Protein AF-A0A7C1CMC9-F1 (afdb_monomer_lite)

Radius of gyration: 15.53 Å; chains: 1; bounding box: 32×18×40 Å

Foldseek 3Di:
DCLVVQLVVLVVCVVVVQFDAPCSSVLSVVLVVLVVVLVVPQVVLVVCCVVPVCSVVVNVVSQQVSQQVSCVSRVGPPPPRDPDDVVVVVVVVVVVVD

pLDDT: mean 91.39, std 8.19, range [51.25, 98.31]

Sequence (98 aa):
MFVPEFSKIINQGIKEKSFDTLFPEEAARLILGLAVDLSESVPALILELDQNPENIGKIERAMKSYESAVERILGAKKDTVNIVNREIIKNFLEKIEN

Structure (mmCIF, N/CA/C/O backbone):
data_AF-A0A7C1CMC9-F1
#
_entry.id   AF-A0A7C1CMC9-F1
#
loop_
_atom_site.group_PDB
_atom_site.id
_atom_site.type_symbol
_atom_site.label_atom_id
_atom_site.label_alt_id
_atom_site.label_comp_id
_atom_site.label_asym_id
_atom_site.label_entity_id
_atom_site.label_seq_id
_atom_site.pdbx_PDB_ins_code
_atom_site.Cartn_x
_atom_site.Cartn_y
_atom_site.Cartn_z
_atom_site.occupancy
_atom_site.B_iso_or_equiv
_atom_site.auth_seq_id
_atom_site.auth_comp_id
_atom_site.auth_asym_id
_atom_site.auth_atom_id
_atom_site.pdbx_PDB_model_num
ATOM 1 N N . MET A 1 1 ? 10.906 1.415 12.053 1.00 68.94 1 MET A N 1
ATOM 2 C CA . MET A 1 1 ? 10.807 2.797 12.571 1.00 68.94 1 MET A CA 1
ATOM 3 C C . MET A 1 1 ? 9.407 3.383 12.393 1.00 68.94 1 MET A C 1
ATOM 5 O O . MET A 1 1 ? 8.927 3.937 13.358 1.00 68.94 1 MET A O 1
ATOM 9 N N . PHE A 1 2 ? 8.727 3.197 11.250 1.00 89.44 2 PHE A N 1
ATOM 10 C CA . PHE A 1 2 ? 7.441 3.862 10.940 1.00 89.44 2 PHE A CA 1
ATOM 11 C C . PHE A 1 2 ? 6.149 3.181 11.438 1.00 89.44 2 PHE A C 1
ATOM 13 O O . PHE A 1 2 ? 5.053 3.691 11.215 1.00 89.44 2 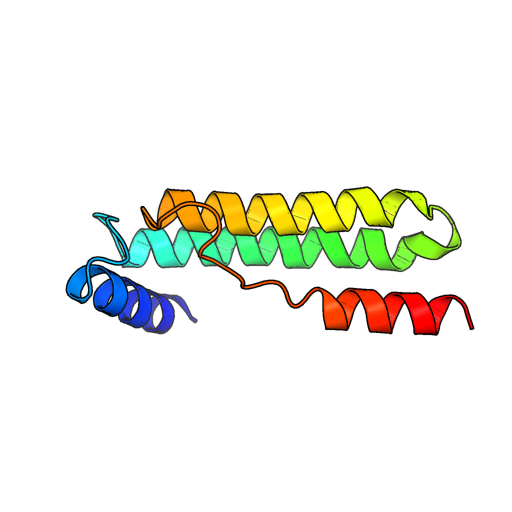PHE A O 1
ATOM 20 N N . VAL A 1 3 ? 6.244 2.007 12.070 1.00 94.56 3 VAL A N 1
ATOM 21 C CA . VAL A 1 3 ? 5.062 1.242 12.520 1.00 94.56 3 VAL A CA 1
ATOM 22 C C . VAL A 1 3 ? 4.167 2.054 13.473 1.00 94.56 3 VAL A C 1
ATOM 24 O O . VAL A 1 3 ? 2.955 2.060 13.253 1.00 94.56 3 VAL A O 1
ATOM 27 N N . PRO A 1 4 ? 4.696 2.768 14.490 1.00 95.12 4 PRO A N 1
ATOM 28 C CA . PRO A 1 4 ? 3.857 3.541 15.406 1.00 95.12 4 PRO A CA 1
ATOM 29 C C . PRO A 1 4 ? 3.065 4.658 14.713 1.00 95.12 4 PRO A C 1
ATOM 31 O O . PRO A 1 4 ? 1.905 4.896 15.045 1.00 95.12 4 PRO A O 1
ATOM 34 N N . GLU A 1 5 ? 3.663 5.343 13.741 1.00 95.50 5 GLU A N 1
ATOM 35 C CA . GLU A 1 5 ? 3.045 6.437 12.991 1.00 95.50 5 GLU A CA 1
ATOM 36 C C . GLU A 1 5 ? 1.927 5.920 12.086 1.00 95.50 5 GLU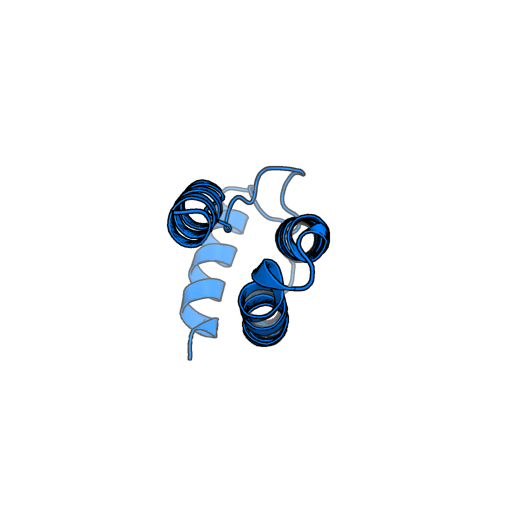 A C 1
ATOM 38 O O . GLU A 1 5 ? 0.822 6.462 12.095 1.00 95.50 5 GLU A O 1
ATOM 43 N N . PHE A 1 6 ? 2.178 4.825 11.367 1.00 95.19 6 PHE A N 1
ATOM 44 C CA . PHE A 1 6 ? 1.160 4.186 10.537 1.00 95.19 6 PHE A CA 1
ATOM 45 C C . PHE A 1 6 ? 0.022 3.627 11.390 1.00 95.19 6 PHE A C 1
ATOM 47 O O . PHE A 1 6 ? -1.142 3.837 11.064 1.00 95.19 6 PHE A O 1
ATOM 54 N N . SER A 1 7 ? 0.329 3.007 12.531 1.00 97.38 7 SER A N 1
ATOM 55 C CA . SER A 1 7 ? -0.693 2.531 13.467 1.00 97.38 7 SER A CA 1
ATOM 56 C C . SER A 1 7 ? -1.603 3.671 13.947 1.00 97.38 7 SER A C 1
ATOM 58 O O . SER A 1 7 ? -2.818 3.490 14.025 1.00 97.38 7 SER A O 1
ATOM 60 N N . LYS A 1 8 ? -1.073 4.880 14.194 1.00 97.62 8 LYS A N 1
ATOM 61 C CA . LYS A 1 8 ? -1.898 6.058 14.537 1.00 97.62 8 LYS A CA 1
ATOM 62 C C . LYS A 1 8 ? -2.867 6.436 13.413 1.00 97.62 8 LYS A C 1
ATOM 64 O O . LYS A 1 8 ? -4.036 6.685 13.699 1.00 97.62 8 LYS A O 1
ATOM 69 N N . ILE A 1 9 ? -2.406 6.442 12.161 1.00 96.06 9 ILE A N 1
ATOM 70 C CA . ILE A 1 9 ? -3.239 6.740 10.981 1.00 96.06 9 ILE A CA 1
ATOM 71 C C . ILE A 1 9 ? -4.328 5.675 10.807 1.00 96.06 9 ILE A C 1
ATOM 73 O O . ILE A 1 9 ? -5.493 5.997 10.583 1.00 96.06 9 ILE A O 1
ATOM 77 N N . ILE A 1 10 ? -3.977 4.400 10.973 1.00 97.44 10 ILE A N 1
ATOM 78 C CA . ILE A 1 10 ? -4.931 3.291 10.872 1.00 97.44 10 ILE A CA 1
ATOM 79 C C . ILE A 1 10 ? -5.994 3.402 11.971 1.00 97.44 10 ILE A C 1
ATOM 81 O O . ILE A 1 10 ? -7.187 3.317 11.691 1.00 97.44 10 ILE A O 1
ATOM 85 N N . ASN A 1 11 ? -5.584 3.686 13.210 1.00 98.31 11 ASN A N 1
ATOM 86 C CA . ASN A 1 11 ? -6.509 3.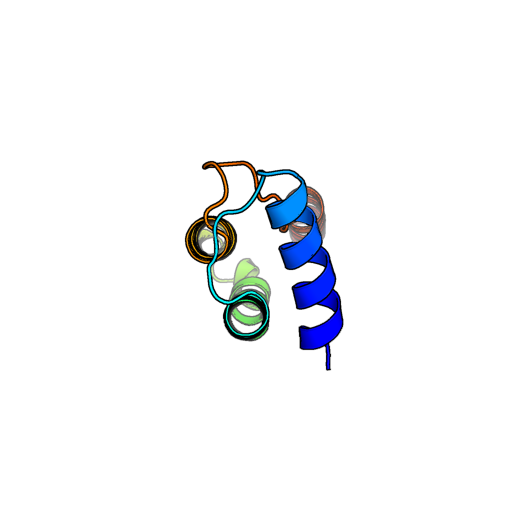928 14.318 1.00 98.31 11 ASN A CA 1
ATOM 87 C C . ASN A 1 11 ? -7.440 5.123 14.065 1.00 98.31 11 ASN A C 1
ATOM 89 O O . ASN A 1 11 ? -8.600 5.091 14.474 1.00 98.31 11 ASN A O 1
ATOM 93 N N . GLN A 1 12 ? -6.957 6.179 13.407 1.00 98.12 12 GLN A N 1
ATOM 94 C CA . GLN A 1 12 ? -7.810 7.287 12.983 1.00 98.12 12 GLN A CA 1
ATOM 95 C C . GLN A 1 12 ? -8.861 6.813 11.972 1.00 98.12 12 GLN A C 1
ATOM 97 O O . GLN A 1 12 ? -10.048 7.042 12.193 1.00 98.12 12 GLN A O 1
ATOM 102 N N . GLY A 1 13 ? -8.460 6.098 10.919 1.00 97.06 13 GLY A N 1
ATOM 103 C CA . GLY A 1 13 ? -9.409 5.605 9.920 1.00 97.06 13 GLY A CA 1
ATOM 104 C C . GLY A 1 13 ? -10.440 4.621 10.487 1.00 97.06 13 GLY A C 1
ATOM 105 O O . GLY A 1 13 ? -11.587 4.637 10.050 1.00 97.06 13 GLY A O 1
ATOM 106 N N . ILE A 1 14 ? -10.094 3.839 11.518 1.00 98.25 14 ILE A N 1
ATOM 107 C CA . ILE A 1 14 ? -11.061 3.014 12.268 1.00 98.25 14 ILE A CA 1
ATOM 108 C C . ILE A 1 14 ? -12.097 3.896 12.980 1.00 98.25 14 ILE A C 1
ATOM 110 O O . ILE A 1 14 ? -13.299 3.658 12.868 1.00 98.25 14 ILE A O 1
ATOM 114 N N . LYS A 1 15 ? -11.660 4.954 13.681 1.00 98.25 15 LYS A N 1
ATOM 115 C CA . LYS A 1 15 ? -12.575 5.903 14.350 1.00 98.25 15 LYS A CA 1
ATOM 116 C C . LYS A 1 15 ? -13.515 6.594 13.361 1.00 98.25 15 LYS A C 1
ATOM 118 O O . LYS A 1 15 ? -14.671 6.847 13.691 1.00 98.25 15 LYS A O 1
ATOM 123 N N . GLU A 1 16 ? -13.024 6.874 12.160 1.00 97.75 16 GLU A N 1
ATOM 124 C CA . GLU A 1 16 ? -13.783 7.486 11.065 1.00 97.75 16 GLU A CA 1
ATOM 125 C C . GLU A 1 16 ? -14.656 6.484 10.290 1.00 97.75 16 GLU A C 1
ATOM 127 O O . GLU A 1 16 ? -15.434 6.897 9.433 1.00 97.75 16 GLU A O 1
ATOM 132 N N . LYS A 1 17 ? -14.584 5.183 10.617 1.00 97.25 17 LYS A N 1
ATOM 133 C CA . LYS A 1 17 ? -15.264 4.080 9.908 1.00 97.25 17 LYS A CA 1
ATOM 134 C C . LYS A 1 17 ? -14.831 3.923 8.445 1.00 97.25 17 LYS A C 1
ATOM 136 O O . LYS A 1 17 ? -15.574 3.386 7.626 1.00 97.25 17 LYS A O 1
ATOM 141 N N . SER A 1 18 ? -13.628 4.387 8.128 1.00 96.88 18 SER A N 1
ATOM 142 C CA . SER A 1 18 ? -12.982 4.218 6.826 1.00 96.88 18 SER A CA 1
ATOM 143 C C . SER A 1 18 ? -12.260 2.871 6.717 1.00 96.88 18 SER A C 1
ATOM 145 O O . SER A 1 18 ? -12.120 2.353 5.610 1.00 96.88 18 SER A O 1
ATOM 147 N N . PHE A 1 19 ? -11.818 2.311 7.851 1.00 97.69 19 PHE A N 1
ATOM 148 C CA . PHE A 1 19 ? -11.072 1.050 7.975 1.00 97.69 19 PHE A CA 1
ATOM 149 C C . PHE A 1 19 ? -11.733 0.116 9.001 1.00 97.69 19 PHE A C 1
ATOM 151 O O . PHE A 1 19 ? -12.408 0.590 9.915 1.00 97.69 19 PHE A O 1
ATOM 158 N N . ASP A 1 20 ? -11.492 -1.192 8.879 1.00 97.94 20 ASP A N 1
ATOM 159 C CA . ASP A 1 20 ? -12.120 -2.252 9.693 1.00 97.94 20 ASP A CA 1
ATOM 160 C C . ASP A 1 20 ? -11.120 -3.345 10.132 1.00 97.94 20 ASP A C 1
ATOM 162 O O . ASP A 1 20 ? -11.445 -4.520 10.286 1.00 97.94 20 ASP A O 1
ATOM 166 N N . THR A 1 21 ? -9.845 -2.985 10.301 1.00 96.81 21 THR A N 1
ATOM 167 C CA . THR A 1 21 ? -8.824 -3.935 10.766 1.00 96.81 21 THR A CA 1
ATOM 168 C C . THR A 1 21 ? -8.818 -4.075 12.290 1.00 96.81 21 THR A C 1
ATOM 170 O O . THR A 1 21 ? -8.851 -3.085 13.021 1.00 96.81 21 THR A O 1
ATOM 173 N N . LEU A 1 22 ? -8.729 -5.314 12.783 1.00 96.75 22 LEU A N 1
ATOM 174 C CA . LEU A 1 22 ? -8.712 -5.627 14.221 1.00 96.75 22 LEU A CA 1
ATOM 175 C C . LEU A 1 22 ? -7.344 -5.395 14.880 1.00 96.75 22 LEU A C 1
ATOM 177 O O . LEU A 1 22 ? -7.258 -5.302 16.103 1.00 96.75 22 LEU A O 1
ATOM 181 N N . PHE A 1 23 ? -6.278 -5.312 14.080 1.00 97.44 23 PHE A N 1
ATOM 182 C CA . PHE A 1 23 ? -4.893 -5.308 14.554 1.00 97.44 23 PHE A CA 1
ATOM 183 C C . PHE A 1 23 ? -4.093 -4.170 13.893 1.00 97.44 23 PHE A C 1
ATOM 185 O O . PHE A 1 23 ? -3.328 -4.416 12.960 1.00 97.44 23 PHE A O 1
ATOM 192 N N . PRO A 1 24 ? -4.269 -2.902 14.319 1.00 97.31 24 PRO A N 1
ATOM 193 C CA . PRO A 1 24 ? -3.686 -1.743 13.631 1.00 97.31 24 PRO A CA 1
ATOM 194 C C . PRO A 1 24 ? -2.155 -1.749 13.546 1.00 97.31 24 PRO A C 1
ATOM 196 O O . PRO A 1 24 ? -1.581 -1.279 12.564 1.00 97.31 24 PRO A O 1
ATOM 199 N N . GLU A 1 25 ? -1.475 -2.276 14.564 1.00 97.69 25 GLU A N 1
ATOM 200 C CA . GLU A 1 25 ? -0.013 -2.308 14.602 1.00 97.69 25 GLU A CA 1
ATOM 201 C C . GLU A 1 25 ? 0.558 -3.399 13.683 1.00 97.69 25 GLU A C 1
ATOM 203 O O . GLU A 1 25 ? 1.502 -3.157 12.928 1.00 97.69 25 GLU A O 1
ATOM 208 N N . GLU A 1 26 ? -0.048 -4.586 13.688 1.00 97.94 26 GLU A N 1
ATOM 209 C CA . GLU A 1 26 ? 0.249 -5.675 12.757 1.00 97.94 26 GLU A CA 1
ATOM 210 C C . GLU A 1 26 ? -0.063 -5.265 11.318 1.00 97.94 26 GLU A C 1
ATOM 212 O O . GLU A 1 26 ? 0.752 -5.502 10.430 1.00 97.94 26 GLU A O 1
ATOM 217 N N . ALA A 1 27 ? -1.194 -4.594 11.089 1.00 98.00 27 ALA A N 1
ATOM 218 C CA . ALA A 1 27 ? -1.553 -4.046 9.788 1.00 98.00 27 ALA A CA 1
ATOM 219 C C . ALA A 1 27 ? -0.470 -3.079 9.284 1.00 98.00 27 ALA A C 1
ATOM 221 O O . ALA A 1 27 ? 0.008 -3.227 8.160 1.00 98.00 27 ALA A O 1
ATOM 222 N N . ALA A 1 28 ? -0.008 -2.151 10.130 1.00 97.62 28 ALA A N 1
ATOM 223 C CA . ALA A 1 28 ? 1.093 -1.249 9.795 1.00 97.62 28 ALA A CA 1
ATOM 224 C C . ALA A 1 28 ? 2.390 -2.006 9.456 1.00 97.62 28 ALA A C 1
ATOM 226 O O . ALA A 1 28 ? 3.047 -1.680 8.467 1.00 97.62 28 ALA A O 1
ATOM 227 N N . ARG A 1 29 ? 2.754 -3.034 10.238 1.00 97.50 29 ARG A N 1
ATOM 228 C CA . ARG A 1 29 ? 3.922 -3.888 9.955 1.00 97.50 29 ARG A CA 1
ATOM 229 C C . ARG A 1 29 ? 3.817 -4.578 8.597 1.00 97.50 29 ARG A C 1
ATOM 231 O O . ARG A 1 29 ? 4.779 -4.547 7.836 1.00 97.50 29 ARG A O 1
ATOM 238 N N . LEU A 1 30 ? 2.670 -5.184 8.298 1.00 97.56 30 LEU A N 1
ATOM 239 C CA . LEU A 1 30 ? 2.437 -5.903 7.045 1.00 97.56 30 LEU A CA 1
ATOM 240 C C . LEU A 1 30 ? 2.506 -4.962 5.841 1.00 97.56 30 LEU A C 1
ATOM 242 O O . LEU A 1 30 ? 3.204 -5.260 4.877 1.00 97.56 30 LEU A O 1
ATOM 246 N N . ILE A 1 31 ? 1.845 -3.804 5.920 1.00 96.44 31 ILE A N 1
ATOM 247 C CA . ILE A 1 31 ? 1.863 -2.786 4.860 1.00 96.44 31 ILE A CA 1
ATOM 248 C C . ILE A 1 31 ? 3.295 -2.319 4.586 1.00 96.44 31 ILE A C 1
ATOM 250 O O . ILE A 1 31 ? 3.718 -2.284 3.434 1.00 96.44 31 ILE A O 1
ATOM 254 N N . LEU A 1 32 ? 4.067 -2.013 5.634 1.00 95.31 32 LEU A N 1
ATOM 255 C CA . LEU A 1 32 ? 5.464 -1.603 5.481 1.00 95.31 32 LEU A CA 1
ATOM 256 C C . LEU A 1 32 ? 6.341 -2.728 4.916 1.00 95.31 32 LEU A C 1
ATOM 258 O O . LEU A 1 32 ? 7.228 -2.447 4.120 1.00 95.31 32 LEU A O 1
ATOM 262 N N . GLY A 1 33 ? 6.085 -3.987 5.278 1.00 96.12 33 GLY A N 1
ATOM 263 C CA . GLY A 1 33 ? 6.774 -5.138 4.689 1.00 96.12 33 GLY A CA 1
ATOM 264 C C . GLY A 1 33 ? 6.528 -5.256 3.183 1.00 96.12 33 GLY A C 1
ATOM 265 O O . GLY A 1 33 ? 7.475 -5.399 2.416 1.00 96.12 33 GLY A O 1
ATOM 266 N N . LEU A 1 34 ? 5.275 -5.104 2.746 1.00 95.69 34 LEU A N 1
ATOM 267 C CA . LEU A 1 34 ? 4.934 -5.068 1.319 1.00 95.69 34 LEU A CA 1
ATOM 268 C C . LEU A 1 34 ? 5.561 -3.860 0.604 1.00 95.69 34 LEU A C 1
ATOM 270 O O . LEU A 1 34 ? 5.949 -3.960 -0.555 1.00 95.69 34 LEU A O 1
ATOM 274 N N . ALA A 1 35 ? 5.680 -2.720 1.289 1.00 93.88 35 ALA A N 1
ATOM 275 C CA . ALA A 1 35 ? 6.334 -1.539 0.735 1.00 93.88 35 ALA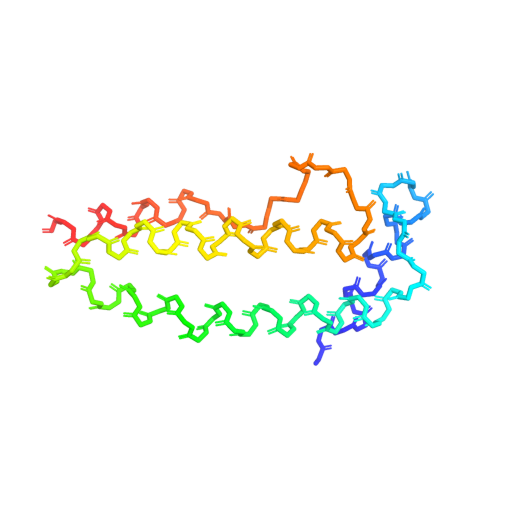 A CA 1
ATOM 276 C C . ALA A 1 35 ? 7.839 -1.770 0.507 1.00 93.88 35 ALA A C 1
ATOM 278 O O . ALA A 1 35 ? 8.383 -1.283 -0.483 1.00 93.88 35 ALA A O 1
ATOM 279 N N . VAL A 1 36 ? 8.501 -2.527 1.391 1.00 94.62 36 VAL A N 1
ATOM 280 C CA . VAL A 1 36 ? 9.907 -2.931 1.219 1.00 94.62 36 VAL A CA 1
ATOM 281 C C . VAL A 1 36 ? 10.060 -3.842 0.003 1.00 94.62 36 VAL A C 1
ATOM 283 O O . VAL A 1 36 ? 10.882 -3.544 -0.858 1.00 94.62 36 VAL A O 1
ATOM 286 N N . ASP A 1 37 ? 9.219 -4.870 -0.131 1.00 93.81 37 ASP A N 1
ATOM 287 C CA . ASP A 1 37 ? 9.223 -5.771 -1.298 1.00 93.81 37 ASP A CA 1
ATOM 288 C C . ASP A 1 37 ? 9.042 -5.005 -2.623 1.00 93.81 37 ASP A C 1
ATOM 290 O O . ASP A 1 37 ? 9.774 -5.198 -3.599 1.00 93.81 37 ASP A O 1
ATOM 294 N N . LEU A 1 38 ? 8.123 -4.037 -2.637 1.00 92.81 38 LEU A N 1
ATOM 295 C CA . LEU A 1 38 ? 7.922 -3.149 -3.778 1.00 92.81 38 LEU A CA 1
ATOM 296 C C . LEU A 1 38 ? 9.160 -2.280 -4.055 1.00 92.81 38 LEU A C 1
ATOM 298 O O . LEU A 1 38 ? 9.531 -2.083 -5.211 1.00 92.81 38 LEU A O 1
ATOM 302 N N . SER A 1 39 ? 9.810 -1.770 -3.004 1.00 90.75 39 SER A N 1
ATOM 303 C CA . SER A 1 39 ? 11.010 -0.934 -3.120 1.00 90.75 39 SER A CA 1
ATOM 304 C C . SER A 1 39 ? 12.243 -1.689 -3.617 1.00 90.75 39 SER A C 1
ATOM 306 O O . SER A 1 39 ? 13.141 -1.063 -4.167 1.00 90.75 39 SER A O 1
ATOM 308 N N . GLU A 1 40 ? 12.284 -3.011 -3.460 1.00 92.50 40 GLU A N 1
ATOM 309 C CA . GLU A 1 40 ? 13.367 -3.857 -3.969 1.00 92.50 40 GLU A CA 1
ATOM 310 C C . GLU A 1 40 ? 13.093 -4.313 -5.409 1.00 92.50 40 GLU A C 1
ATOM 312 O O . GLU A 1 40 ? 13.984 -4.281 -6.258 1.00 92.50 40 GLU A O 1
ATOM 317 N N . SER A 1 41 ? 11.849 -4.693 -5.711 1.00 91.75 41 SER A N 1
ATOM 318 C CA . SER A 1 41 ? 11.475 -5.264 -7.011 1.00 91.75 41 SER A CA 1
ATOM 319 C C . SER A 1 41 ? 11.296 -4.225 -8.123 1.00 91.75 41 SER A C 1
ATOM 321 O O . SER A 1 41 ? 11.694 -4.462 -9.265 1.00 91.75 41 SER A O 1
ATOM 323 N N . VAL A 1 42 ? 10.715 -3.059 -7.824 1.00 91.56 42 VAL A N 1
ATOM 324 C CA . VAL A 1 42 ? 10.392 -2.045 -8.842 1.00 91.56 42 VAL A CA 1
ATOM 325 C C . VAL A 1 42 ? 11.632 -1.372 -9.441 1.00 91.56 42 VAL A C 1
ATOM 327 O O . VAL A 1 42 ? 11.668 -1.239 -10.665 1.00 91.56 42 VAL A O 1
ATOM 330 N N . PRO A 1 43 ? 12.657 -0.957 -8.669 1.00 91.06 43 PRO A N 1
ATOM 331 C CA . PRO A 1 43 ? 13.829 -0.307 -9.252 1.00 91.06 43 PRO A CA 1
ATOM 332 C C . PRO A 1 43 ? 14.568 -1.182 -10.264 1.00 91.06 43 PRO A C 1
ATOM 334 O O . PRO A 1 43 ? 15.010 -0.667 -11.285 1.00 91.06 43 PRO A O 1
ATOM 337 N N . ALA A 1 44 ? 14.652 -2.496 -10.026 1.00 92.19 44 ALA A N 1
ATOM 338 C CA . ALA A 1 44 ? 15.257 -3.427 -10.977 1.00 92.19 44 ALA A CA 1
ATOM 339 C C . ALA A 1 44 ? 14.514 -3.416 -12.323 1.00 92.19 44 ALA A C 1
ATOM 341 O O . ALA A 1 44 ? 15.132 -3.262 -13.372 1.00 92.19 44 ALA A O 1
ATOM 342 N N . LEU A 1 45 ? 13.178 -3.469 -12.286 1.00 92.56 45 LEU A N 1
ATOM 343 C CA . LEU A 1 45 ? 12.349 -3.387 -13.490 1.00 92.56 45 LEU A CA 1
ATOM 344 C C . LEU A 1 45 ? 12.526 -2.059 -14.230 1.00 92.56 45 LEU A C 1
ATOM 346 O O . LEU A 1 45 ? 12.515 -2.055 -15.457 1.00 92.56 45 LEU A O 1
ATOM 350 N N . ILE A 1 46 ? 12.687 -0.956 -13.488 1.00 89.44 46 ILE A N 1
ATOM 351 C CA . ILE A 1 46 ? 12.914 0.381 -14.046 1.00 89.44 46 ILE A CA 1
ATOM 352 C C . ILE A 1 46 ? 14.264 0.458 -14.768 1.00 89.44 46 ILE A C 1
ATOM 354 O O . ILE A 1 46 ? 14.326 0.966 -15.882 1.00 89.44 46 ILE A O 1
ATOM 358 N N . LEU A 1 47 ? 15.338 -0.048 -14.157 1.00 90.06 47 LEU A N 1
ATOM 359 C CA . LEU A 1 47 ? 16.684 -0.022 -14.748 1.00 90.06 47 LEU A CA 1
ATOM 360 C C . LEU A 1 47 ? 16.789 -0.851 -16.036 1.00 90.06 47 LEU A C 1
ATOM 362 O O . LEU A 1 47 ? 17.674 -0.615 -16.852 1.00 90.06 47 LEU A O 1
ATOM 366 N N . GLU A 1 48 ? 15.893 -1.817 -16.218 1.00 91.75 48 GLU A N 1
ATOM 367 C CA . GLU A 1 48 ? 15.834 -2.681 -17.395 1.00 91.75 48 GLU A CA 1
ATOM 368 C C . GLU A 1 48 ? 14.874 -2.175 -18.486 1.00 91.75 48 GLU A C 1
ATOM 370 O O . GLU A 1 48 ? 14.726 -2.852 -19.502 1.00 91.75 48 GLU A O 1
ATOM 375 N N . LEU A 1 49 ? 14.212 -1.024 -18.306 1.00 88.75 49 LEU A N 1
ATOM 376 C CA . LEU A 1 49 ? 13.176 -0.539 -19.233 1.00 88.75 49 LEU A CA 1
ATOM 377 C C . LEU A 1 49 ? 13.685 -0.306 -20.657 1.00 88.75 49 LEU A C 1
ATOM 379 O O . LEU A 1 49 ? 12.971 -0.634 -21.601 1.00 88.75 49 LEU A O 1
ATOM 383 N N . ASP A 1 50 ? 14.915 0.189 -20.816 1.00 86.69 50 ASP A N 1
ATOM 384 C CA . ASP A 1 50 ? 15.512 0.437 -22.137 1.00 86.69 50 ASP A CA 1
ATOM 385 C C . ASP A 1 50 ? 15.630 -0.849 -22.964 1.00 86.69 50 ASP A C 1
ATOM 387 O O . ASP A 1 50 ? 15.493 -0.840 -24.187 1.00 86.69 50 ASP A O 1
ATOM 391 N N . GLN A 1 51 ? 15.901 -1.969 -22.289 1.00 92.38 51 GLN A N 1
ATOM 392 C CA . GLN A 1 51 ? 16.100 -3.275 -22.917 1.00 92.38 51 GLN A CA 1
ATOM 393 C C . GLN A 1 51 ? 14.806 -4.092 -22.963 1.00 92.38 51 GLN A C 1
ATOM 395 O O . GLN A 1 51 ? 14.644 -4.918 -23.858 1.00 92.38 51 GLN A O 1
ATOM 400 N N . ASN A 1 52 ? 13.894 -3.856 -22.017 1.00 92.62 52 ASN A N 1
ATOM 401 C CA . ASN A 1 52 ? 12.654 -4.603 -21.829 1.00 92.62 52 ASN A CA 1
ATOM 402 C C . ASN A 1 52 ? 11.475 -3.640 -21.565 1.00 92.62 52 ASN A C 1
ATOM 404 O O . ASN A 1 52 ? 11.008 -3.531 -20.422 1.00 92.62 52 ASN A O 1
ATOM 408 N N . PRO A 1 53 ? 10.961 -2.929 -22.589 1.00 88.56 53 PRO A N 1
ATOM 409 C CA . PRO A 1 53 ? 9.889 -1.943 -22.419 1.00 88.56 53 PRO A CA 1
ATOM 410 C C . PRO A 1 53 ? 8.608 -2.518 -21.798 1.00 88.56 53 PRO A C 1
ATOM 412 O O . PRO A 1 53 ? 7.856 -1.814 -21.124 1.00 88.56 53 PRO A O 1
ATOM 415 N N . GLU A 1 54 ? 8.352 -3.819 -21.954 1.00 90.50 54 GLU A N 1
ATOM 416 C CA . GLU A 1 54 ? 7.216 -4.511 -21.345 1.00 90.50 54 GLU A CA 1
ATOM 417 C C . GLU A 1 54 ? 7.265 -4.550 -19.806 1.00 90.50 54 GLU A C 1
ATOM 419 O O . GLU A 1 54 ? 6.244 -4.818 -19.159 1.00 90.50 54 GLU A O 1
ATOM 424 N N . ASN A 1 55 ? 8.417 -4.240 -19.196 1.00 92.88 55 ASN A N 1
ATOM 425 C CA . ASN A 1 55 ? 8.551 -4.091 -17.748 1.00 92.88 55 ASN A CA 1
ATOM 426 C C . ASN A 1 55 ? 7.629 -3.001 -17.185 1.00 92.88 55 ASN A C 1
ATOM 428 O O . ASN A 1 55 ? 7.226 -3.107 -16.024 1.00 92.88 55 ASN A O 1
ATOM 432 N N . ILE A 1 56 ? 7.186 -2.035 -17.999 1.00 89.38 56 ILE A N 1
ATOM 433 C CA . ILE A 1 56 ? 6.185 -1.041 -17.591 1.00 89.38 56 ILE A CA 1
ATOM 434 C C . ILE A 1 56 ? 4.900 -1.697 -17.065 1.00 89.38 56 ILE A C 1
ATOM 436 O O . ILE A 1 56 ? 4.397 -1.332 -16.001 1.00 89.38 56 ILE A O 1
ATOM 440 N N . GLY A 1 57 ? 4.416 -2.751 -17.732 1.00 91.06 57 GLY A N 1
ATOM 441 C CA . GLY A 1 57 ? 3.222 -3.479 -17.307 1.00 91.06 57 GLY A CA 1
ATOM 442 C C . GLY A 1 57 ? 3.436 -4.237 -15.995 1.00 91.06 57 GLY A C 1
ATOM 443 O O . GLY A 1 57 ? 2.517 -4.354 -15.180 1.00 91.06 57 GLY A O 1
ATOM 444 N N . LYS A 1 58 ? 4.663 -4.717 -15.748 1.00 93.88 58 LYS A N 1
ATOM 445 C CA . LYS A 1 58 ? 5.036 -5.372 -14.485 1.00 93.88 58 LYS A CA 1
ATOM 446 C C . LYS A 1 58 ? 5.065 -4.364 -13.336 1.00 93.88 58 LYS A C 1
ATOM 448 O O . LYS A 1 58 ? 4.510 -4.657 -12.278 1.00 93.88 58 LYS A O 1
ATOM 453 N N . ILE A 1 59 ? 5.625 -3.174 -13.566 1.00 92.00 59 ILE A N 1
ATOM 454 C CA . ILE A 1 59 ? 5.645 -2.070 -12.597 1.00 92.00 59 ILE A CA 1
ATOM 455 C C . ILE A 1 59 ? 4.211 -1.661 -12.247 1.00 92.00 59 ILE A C 1
ATOM 457 O O . ILE A 1 59 ? 3.843 -1.652 -11.073 1.00 92.00 59 ILE A O 1
ATOM 461 N N . GLU A 1 60 ? 3.357 -1.407 -13.243 1.00 91.00 60 GLU A N 1
ATOM 462 C CA . GLU A 1 60 ? 1.952 -1.061 -12.998 1.00 91.00 60 GLU A CA 1
ATOM 463 C C . GLU A 1 60 ? 1.210 -2.134 -12.196 1.00 91.00 60 GLU A C 1
ATOM 465 O O . GLU A 1 60 ? 0.421 -1.821 -11.297 1.00 91.00 60 GLU A O 1
ATOM 470 N N . ARG A 1 61 ? 1.445 -3.409 -12.524 1.00 93.50 61 ARG A N 1
ATOM 471 C CA . ARG A 1 61 ? 0.834 -4.537 -11.821 1.00 93.50 61 ARG A CA 1
ATOM 472 C C . ARG A 1 61 ? 1.303 -4.604 -10.372 1.00 93.50 61 ARG A C 1
ATOM 474 O O . ARG A 1 61 ? 0.458 -4.796 -9.501 1.00 93.50 61 ARG A O 1
ATOM 481 N N . ALA A 1 62 ? 2.598 -4.429 -10.114 1.00 93.75 62 ALA A N 1
ATOM 482 C CA . ALA A 1 62 ? 3.157 -4.421 -8.766 1.00 93.75 62 ALA A CA 1
ATOM 483 C C . ALA A 1 62 ? 2.509 -3.314 -7.917 1.00 93.75 62 ALA A C 1
ATOM 485 O O . ALA A 1 62 ? 1.943 -3.598 -6.861 1.00 93.75 62 ALA A O 1
ATOM 486 N N . MET A 1 63 ? 2.447 -2.090 -8.448 1.00 91.94 63 MET A N 1
ATOM 487 C CA . MET A 1 63 ? 1.821 -0.936 -7.794 1.00 91.94 63 MET A CA 1
ATOM 488 C C . MET A 1 63 ? 0.335 -1.163 -7.476 1.00 91.94 63 MET A C 1
ATOM 490 O O . MET A 1 63 ? -0.096 -0.979 -6.338 1.00 91.94 63 MET A O 1
ATOM 494 N N . LYS A 1 64 ? -0.449 -1.633 -8.458 1.00 92.88 64 LYS A N 1
ATOM 495 C CA . LYS A 1 64 ? -1.874 -1.962 -8.260 1.00 92.88 64 LYS A CA 1
ATOM 496 C C . LYS A 1 64 ? -2.062 -3.094 -7.249 1.00 92.88 64 LYS A C 1
ATOM 498 O O . LYS A 1 64 ? -3.005 -3.065 -6.461 1.00 92.88 64 LYS A O 1
ATOM 503 N N . SER A 1 65 ? -1.188 -4.101 -7.271 1.00 94.75 65 SER A N 1
ATOM 504 C CA . SER A 1 65 ? -1.262 -5.221 -6.330 1.00 94.75 65 SER A CA 1
ATOM 505 C C . SER A 1 65 ? -0.955 -4.789 -4.899 1.00 94.75 65 SER A C 1
ATOM 507 O O . SER A 1 65 ? -1.660 -5.218 -3.988 1.00 94.75 65 SER A O 1
ATOM 509 N N . TYR A 1 66 ? 0.011 -3.884 -4.717 1.00 95.69 66 TYR A N 1
ATOM 510 C CA . TYR A 1 66 ? 0.333 -3.291 -3.427 1.00 95.69 66 TYR A CA 1
ATOM 511 C C . TYR A 1 66 ? -0.863 -2.519 -2.860 1.00 95.69 66 TYR A C 1
ATOM 513 O O . TYR A 1 66 ? -1.334 -2.856 -1.777 1.00 95.69 66 TYR A O 1
ATOM 521 N N . GLU A 1 67 ? -1.434 -1.567 -3.606 1.00 95.56 67 GLU A N 1
ATOM 522 C CA . GLU A 1 67 ? -2.609 -0.802 -3.149 1.00 95.56 67 GLU A CA 1
ATOM 523 C C . GLU A 1 67 ? -3.789 -1.723 -2.813 1.00 95.56 67 GLU A C 1
ATOM 525 O O . GLU A 1 67 ? -4.386 -1.621 -1.743 1.00 95.56 67 GLU A O 1
ATOM 530 N N . SER A 1 68 ? -4.063 -2.704 -3.674 1.00 96.50 68 SER A N 1
ATOM 531 C CA . SER A 1 68 ? -5.144 -3.666 -3.456 1.00 96.50 68 SER A CA 1
ATOM 532 C C . SER A 1 68 ? -4.909 -4.581 -2.243 1.00 96.50 68 SER A C 1
ATOM 534 O O . SER A 1 68 ? -5.867 -5.049 -1.622 1.00 96.50 68 SER A O 1
ATOM 536 N N . ALA A 1 69 ? -3.657 -4.883 -1.895 1.00 97.06 69 ALA A N 1
ATOM 537 C CA . ALA A 1 69 ? -3.319 -5.614 -0.677 1.00 97.06 69 ALA A CA 1
ATOM 538 C C . ALA A 1 69 ? -3.492 -4.730 0.564 1.00 97.06 69 ALA A C 1
ATOM 540 O O . ALA A 1 69 ? -4.095 -5.170 1.543 1.00 97.06 69 ALA A O 1
ATOM 541 N N . VAL A 1 70 ? -3.039 -3.475 0.498 1.00 97.31 70 VAL A N 1
ATOM 542 C CA . VAL A 1 70 ? -3.215 -2.488 1.571 1.00 97.31 70 VAL A CA 1
ATOM 543 C C . VAL A 1 70 ? -4.699 -2.299 1.893 1.00 97.31 70 VAL A C 1
ATOM 545 O O . VAL A 1 70 ? -5.071 -2.367 3.061 1.00 97.31 70 VAL A O 1
ATOM 548 N N . GLU A 1 71 ? -5.565 -2.162 0.886 1.00 97.69 71 GLU A N 1
ATOM 549 C CA . GLU A 1 71 ? -7.020 -2.062 1.090 1.00 97.69 71 GLU A CA 1
ATOM 550 C C . GLU A 1 71 ? -7.581 -3.244 1.881 1.00 97.69 71 GLU A C 1
ATOM 552 O O . GLU A 1 71 ? -8.323 -3.053 2.844 1.00 97.69 71 GLU A O 1
ATOM 557 N N . ARG A 1 72 ? -7.188 -4.469 1.514 1.00 97.62 72 ARG A N 1
ATOM 558 C CA . ARG A 1 72 ? -7.637 -5.691 2.196 1.00 97.62 72 ARG A CA 1
ATOM 559 C C . ARG A 1 72 ? -7.127 -5.776 3.631 1.00 97.62 72 ARG A C 1
ATOM 561 O O . ARG A 1 72 ? -7.887 -6.173 4.505 1.00 97.62 72 ARG A O 1
ATOM 568 N N . ILE A 1 73 ? -5.871 -5.399 3.876 1.00 98.00 73 ILE A N 1
ATOM 569 C CA . ILE A 1 73 ? -5.275 -5.394 5.222 1.00 98.00 73 ILE A CA 1
ATOM 570 C C . ILE A 1 73 ? -5.978 -4.375 6.128 1.00 98.00 73 ILE A C 1
ATOM 572 O O . ILE A 1 73 ? -6.200 -4.645 7.310 1.00 98.00 73 ILE A O 1
ATOM 576 N N . LEU A 1 74 ? -6.335 -3.212 5.580 1.00 97.94 74 LEU A N 1
ATOM 577 C CA . LEU A 1 74 ? -7.029 -2.153 6.310 1.00 97.94 74 LEU A CA 1
ATOM 578 C C . LEU A 1 74 ? -8.529 -2.420 6.485 1.00 97.94 74 LEU A C 1
ATOM 580 O O . LEU A 1 74 ? -9.154 -1.781 7.326 1.00 97.94 74 LEU A O 1
ATOM 584 N N . GLY A 1 75 ? -9.126 -3.315 5.694 1.00 97.50 75 GLY A N 1
ATOM 585 C CA . GLY A 1 75 ? -10.584 -3.402 5.578 1.00 97.50 75 GLY A CA 1
ATOM 586 C C . GLY A 1 75 ? -11.184 -2.142 4.941 1.00 97.50 75 GLY A C 1
ATOM 587 O O . GLY A 1 75 ? -12.296 -1.744 5.272 1.00 97.50 75 GLY A O 1
ATOM 588 N N . ALA A 1 76 ? -10.425 -1.471 4.072 1.00 97.44 76 ALA A N 1
ATOM 589 C CA . ALA A 1 76 ? -10.868 -0.269 3.380 1.00 97.44 76 ALA A CA 1
ATOM 590 C C . ALA A 1 76 ? -11.808 -0.614 2.218 1.00 97.44 76 ALA A C 1
ATOM 592 O O . ALA A 1 76 ? -11.789 -1.718 1.663 1.00 97.44 76 ALA A O 1
ATOM 593 N N . LYS A 1 77 ? -12.606 0.366 1.788 1.00 96.00 77 LYS A N 1
ATOM 594 C CA . LYS A 1 77 ? -13.386 0.237 0.555 1.00 96.00 77 LYS A CA 1
ATOM 595 C C . LYS A 1 77 ? -12.438 0.078 -0.641 1.00 96.00 77 LYS A C 1
ATOM 597 O O . LYS A 1 77 ? -11.409 0.742 -0.723 1.00 96.00 77 LYS A O 1
ATOM 602 N N . LYS A 1 78 ? -12.830 -0.769 -1.592 1.00 94.31 78 LYS A N 1
ATOM 603 C CA . LYS A 1 78 ? -12.108 -0.964 -2.852 1.00 94.31 78 LYS A CA 1
ATOM 604 C C . LYS A 1 78 ? -11.872 0.366 -3.581 1.00 94.31 78 LYS A C 1
ATOM 606 O O . LYS A 1 78 ? -12.790 1.187 -3.658 1.00 94.31 78 LYS A O 1
ATOM 611 N N . ASP A 1 79 ? -10.687 0.509 -4.159 1.00 90.56 79 ASP A N 1
ATOM 612 C CA . ASP A 1 79 ? -10.240 1.657 -4.954 1.00 90.56 79 ASP A CA 1
ATOM 613 C C . ASP A 1 79 ? -10.237 2.991 -4.167 1.00 90.56 79 ASP A C 1
ATOM 615 O O . ASP A 1 79 ? -10.476 4.058 -4.735 1.00 90.56 79 ASP A O 1
ATOM 619 N N . THR A 1 80 ? -9.998 2.948 -2.850 1.00 90.50 80 THR A N 1
ATOM 620 C CA . THR A 1 80 ? -9.886 4.151 -1.995 1.00 90.50 80 THR A CA 1
ATOM 621 C C . THR A 1 80 ? -8.471 4.445 -1.521 1.00 90.50 80 THR A C 1
ATOM 623 O O . THR A 1 80 ? -8.183 5.580 -1.135 1.00 90.50 80 THR A O 1
ATOM 626 N N . VAL A 1 81 ? -7.570 3.465 -1.577 1.00 89.56 81 VAL A N 1
ATOM 627 C CA . VAL A 1 81 ? -6.162 3.666 -1.235 1.00 89.56 81 VAL A CA 1
ATOM 628 C C . VAL A 1 81 ? -5.400 4.048 -2.500 1.00 89.56 81 VAL A C 1
ATOM 630 O O . VAL A 1 81 ? -5.260 3.247 -3.418 1.00 89.56 81 VAL A O 1
ATOM 633 N N . ASN A 1 82 ? -4.879 5.275 -2.532 1.00 86.38 82 ASN A N 1
ATOM 634 C CA . ASN A 1 82 ? -4.063 5.794 -3.630 1.00 86.38 82 ASN A CA 1
ATOM 635 C C . ASN A 1 82 ? -2.707 6.256 -3.080 1.00 86.38 82 ASN A C 1
ATOM 637 O O . ASN A 1 82 ? -2.537 7.417 -2.710 1.00 86.38 82 ASN A O 1
ATOM 641 N N . ILE A 1 83 ? -1.772 5.315 -2.944 1.00 84.75 83 ILE A N 1
ATOM 642 C CA . ILE A 1 83 ? -0.436 5.564 -2.374 1.00 84.75 83 ILE A CA 1
ATOM 643 C C . ILE A 1 83 ? 0.566 5.839 -3.494 1.00 84.75 83 ILE A C 1
ATOM 645 O O . ILE A 1 83 ? 1.496 6.629 -3.329 1.00 84.75 83 ILE A O 1
ATOM 649 N N . VAL A 1 84 ? 0.386 5.189 -4.643 1.00 82.38 84 VAL A N 1
ATOM 650 C CA . VAL A 1 84 ? 1.337 5.262 -5.743 1.00 82.38 84 VAL A CA 1
ATOM 651 C C . VAL A 1 84 ? 1.023 6.471 -6.610 1.00 82.38 84 VAL A C 1
ATOM 653 O O . VAL A 1 84 ? 0.005 6.535 -7.304 1.00 82.38 84 VAL A O 1
ATOM 656 N N . ASN A 1 85 ? 1.958 7.419 -6.635 1.00 83.06 85 ASN A N 1
ATOM 657 C CA . ASN A 1 85 ? 1.883 8.552 -7.540 1.00 83.06 85 ASN A CA 1
ATOM 658 C C . ASN A 1 85 ? 2.264 8.128 -8.969 1.00 83.06 85 ASN A C 1
ATOM 660 O O . ASN A 1 85 ? 3.435 8.099 -9.350 1.00 83.06 85 ASN A O 1
ATOM 664 N N . ARG A 1 86 ? 1.241 7.813 -9.764 1.00 81.38 86 ARG A N 1
ATOM 665 C CA . ARG A 1 86 ? 1.379 7.388 -11.163 1.00 81.38 86 ARG A CA 1
ATOM 666 C C . ARG A 1 86 ? 1.952 8.485 -12.068 1.00 81.38 86 ARG A C 1
ATOM 668 O O . ARG A 1 86 ? 2.659 8.156 -13.014 1.00 81.38 86 ARG A O 1
ATOM 675 N N . GLU A 1 87 ? 1.722 9.761 -11.750 1.00 82.69 87 GLU A N 1
ATOM 676 C CA . GLU A 1 87 ? 2.287 10.890 -12.508 1.00 82.69 87 GLU A CA 1
ATOM 677 C C . GLU A 1 87 ? 3.812 10.931 -12.400 1.00 82.69 87 GLU A C 1
ATOM 679 O O . GLU A 1 87 ? 4.497 11.193 -13.383 1.00 82.69 87 GLU A O 1
ATOM 684 N N . ILE A 1 88 ? 4.375 10.612 -11.228 1.00 79.81 88 ILE A N 1
ATOM 685 C CA . ILE A 1 88 ? 5.836 10.551 -11.062 1.00 79.81 88 ILE A CA 1
ATOM 686 C C . ILE A 1 88 ? 6.434 9.459 -11.951 1.00 79.81 88 ILE A C 1
ATOM 688 O O . ILE A 1 88 ? 7.454 9.699 -12.593 1.00 79.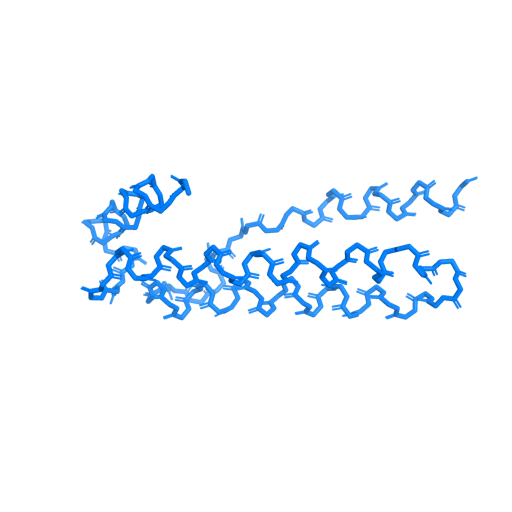81 88 ILE A O 1
ATOM 692 N N . ILE A 1 89 ? 5.793 8.289 -12.020 1.00 77.56 89 ILE A N 1
ATOM 693 C CA . ILE A 1 89 ? 6.246 7.192 -12.885 1.00 77.56 89 ILE A CA 1
ATOM 694 C C . ILE A 1 89 ? 6.187 7.624 -14.351 1.00 77.56 89 ILE A C 1
ATOM 696 O O . ILE A 1 89 ? 7.182 7.501 -15.058 1.00 77.56 89 ILE A O 1
ATOM 700 N N . LYS A 1 90 ? 5.062 8.195 -14.789 1.00 81.19 90 LYS A N 1
ATOM 701 C CA . LYS A 1 90 ? 4.890 8.699 -16.157 1.00 81.19 90 LYS A CA 1
ATOM 702 C C . LYS A 1 90 ? 5.965 9.725 -16.532 1.00 81.19 90 LYS A C 1
ATOM 704 O O . LYS A 1 90 ? 6.629 9.566 -17.548 1.00 81.19 90 LYS A O 1
ATOM 709 N N . ASN A 1 91 ? 6.205 10.709 -15.668 1.00 82.81 91 ASN A N 1
ATOM 710 C CA . ASN A 1 91 ? 7.228 11.735 -15.885 1.00 82.81 91 ASN A CA 1
ATOM 711 C C . ASN A 1 91 ? 8.650 11.161 -15.936 1.00 82.81 91 ASN A C 1
ATOM 713 O O . ASN A 1 91 ? 9.517 11.712 -16.611 1.00 82.81 91 ASN A O 1
ATOM 717 N N . PHE A 1 92 ? 8.922 10.099 -15.175 1.00 77.50 92 PHE A N 1
ATOM 718 C CA .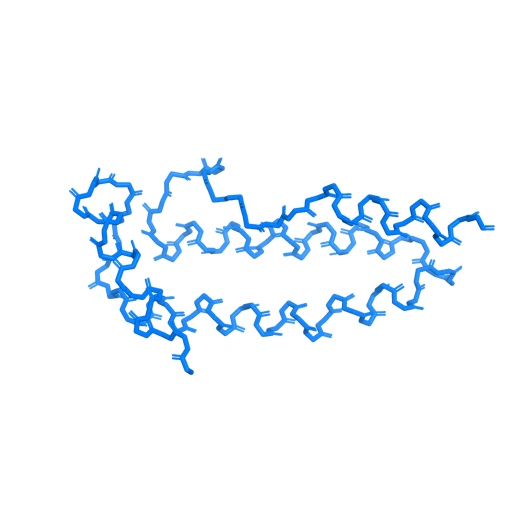 PHE A 1 92 ? 10.220 9.432 -15.194 1.00 77.50 92 PHE A CA 1
ATOM 719 C C . PHE A 1 92 ? 10.437 8.682 -16.513 1.00 77.50 92 PHE A C 1
ATOM 721 O O . PHE A 1 92 ? 11.505 8.798 -17.103 1.00 77.50 92 PHE A O 1
ATOM 728 N N . LEU A 1 93 ? 9.408 7.989 -17.006 1.00 74.62 93 LEU A N 1
ATOM 729 C CA . LEU A 1 93 ? 9.437 7.287 -18.291 1.00 74.62 93 LEU A CA 1
ATOM 730 C C . LEU A 1 93 ? 9.654 8.248 -19.465 1.00 74.62 93 LEU A C 1
ATOM 732 O O . LEU A 1 93 ? 10.559 8.043 -20.267 1.00 74.62 93 LEU A O 1
ATOM 736 N N . GLU A 1 94 ? 8.904 9.352 -19.505 1.00 81.75 94 GLU A N 1
ATOM 737 C CA . GLU A 1 94 ? 9.040 10.389 -20.542 1.00 81.75 94 GLU A CA 1
ATOM 738 C C . GLU A 1 94 ? 10.451 11.005 -20.590 1.00 81.75 94 GLU A C 1
ATOM 740 O O . GLU A 1 94 ? 10.885 11.500 -21.629 1.00 81.75 94 GLU A O 1
ATOM 745 N N . LYS A 1 95 ? 11.184 10.992 -19.471 1.00 78.19 95 LYS A N 1
ATOM 746 C CA . LYS A 1 95 ? 12.568 11.481 -19.405 1.00 78.19 95 LYS A CA 1
ATOM 747 C C . LYS A 1 95 ? 13.614 10.470 -19.860 1.00 78.19 95 LYS A C 1
ATOM 749 O O . LYS A 1 95 ? 14.721 10.898 -20.147 1.00 78.19 95 LYS A O 1
ATOM 754 N N . ILE A 1 96 ? 13.303 9.176 -19.858 1.00 70.50 96 ILE A N 1
ATOM 755 C CA . ILE A 1 96 ? 14.218 8.130 -20.338 1.00 70.50 96 ILE A CA 1
ATOM 756 C C . ILE A 1 96 ? 14.119 7.988 -21.862 1.00 70.50 96 ILE A C 1
ATOM 758 O O . ILE A 1 96 ? 15.107 7.682 -22.517 1.00 70.50 96 ILE A O 1
ATOM 762 N N . GLU A 1 97 ? 12.948 8.265 -22.441 1.00 62.94 97 GLU A N 1
ATOM 763 C CA . GLU A 1 97 ? 12.735 8.223 -23.895 1.00 62.94 97 GLU A CA 1
ATOM 764 C C . GLU A 1 97 ? 13.348 9.417 -24.668 1.00 62.94 97 GLU A C 1
ATOM 766 O O . GLU A 1 97 ? 13.362 9.386 -25.900 1.00 62.94 97 GLU A O 1
ATOM 771 N N . ASN A 1 98 ? 13.855 10.454 -23.979 1.00 51.25 98 ASN A N 1
ATOM 772 C CA . ASN A 1 98 ? 14.483 11.660 -24.559 1.00 51.25 98 ASN A CA 1
ATOM 773 C C . ASN A 1 98 ? 15.989 11.724 -24.281 1.00 51.25 98 ASN A C 1
ATOM 775 O O . ASN A 1 98 ? 16.729 12.174 -25.186 1.00 51.25 98 ASN A O 1
#

Secondary structure (DSSP, 8-state):
--HHHHHHHHHHHHHTTS---S-HHHHHHHHHHHHHHHHHHHHHHHHTTTT-TTHHHHHHHHHHHHHHHHHHHHTPPTT----S-HHHHHHHHHHH--